Protein AF-A0A6G0UTX0-F1 (afdb_monomer_lite)

Structure (mmCIF, N/CA/C/O backbone):
data_AF-A0A6G0UTX0-F1
#
_entry.id   AF-A0A6G0UTX0-F1
#
loop_
_atom_site.group_PDB
_atom_site.id
_atom_site.type_symbol
_atom_site.label_atom_id
_atom_site.label_alt_id
_atom_site.label_comp_id
_atom_site.label_asym_id
_atom_site.label_entity_id
_atom_site.label_seq_id
_atom_site.pdbx_PDB_ins_code
_atom_site.Cartn_x
_atom_site.Cartn_y
_atom_site.Cartn_z
_atom_site.occupancy
_atom_site.B_iso_or_equiv
_atom_site.auth_seq_id
_atom_site.auth_comp_id
_atom_site.auth_asym_id
_atom_site.auth_atom_id
_atom_site.pdbx_PDB_model_num
ATOM 1 N N . MET A 1 1 ? -0.231 -16.426 20.651 1.00 59.44 1 MET A N 1
ATOM 2 C CA . MET A 1 1 ? -0.777 -17.344 19.628 1.00 59.44 1 MET A CA 1
ATOM 3 C C . MET A 1 1 ? -1.502 -16.471 18.614 1.00 59.44 1 MET A C 1
ATOM 5 O O . MET A 1 1 ? -2.335 -15.693 19.051 1.00 59.44 1 MET A O 1
ATOM 9 N N . MET A 1 2 ? -1.099 -16.472 17.336 1.00 67.44 2 MET A N 1
ATOM 10 C CA . MET A 1 2 ? -1.733 -15.629 16.304 1.00 67.44 2 MET A CA 1
ATOM 11 C C . MET A 1 2 ? -3.121 -16.176 15.959 1.00 67.44 2 MET A C 1
ATOM 13 O O . MET A 1 2 ? -3.244 -17.365 15.663 1.00 67.44 2 MET A O 1
ATOM 17 N N . ASP A 1 3 ? -4.141 -15.319 15.994 1.00 71.00 3 ASP A N 1
ATOM 18 C CA . ASP A 1 3 ? -5.516 -15.682 15.640 1.00 71.00 3 ASP A CA 1
ATOM 19 C C . ASP A 1 3 ? -5.790 -15.383 14.159 1.00 71.00 3 ASP A C 1
ATOM 21 O O . ASP A 1 3 ? -6.100 -14.260 13.759 1.00 71.00 3 ASP A O 1
ATOM 25 N N . TRP A 1 4 ? -5.639 -16.411 13.325 1.00 69.44 4 TRP A N 1
ATOM 26 C CA . TRP A 1 4 ? -5.780 -16.309 11.872 1.00 69.44 4 TRP A CA 1
ATOM 27 C C . TRP A 1 4 ? -7.230 -16.140 11.395 1.00 69.44 4 TRP A C 1
ATOM 29 O O . TRP A 1 4 ? -7.448 -15.769 10.242 1.00 69.44 4 TRP A O 1
ATOM 39 N N . SER A 1 5 ? -8.224 -16.369 12.260 1.00 74.00 5 SER A N 1
ATOM 40 C CA . SER A 1 5 ? -9.649 -16.266 11.906 1.00 74.00 5 SER A CA 1
ATOM 41 C C . SER A 1 5 ? -10.083 -14.834 11.543 1.00 74.00 5 SER A C 1
ATOM 43 O O . SER A 1 5 ? -11.038 -14.629 1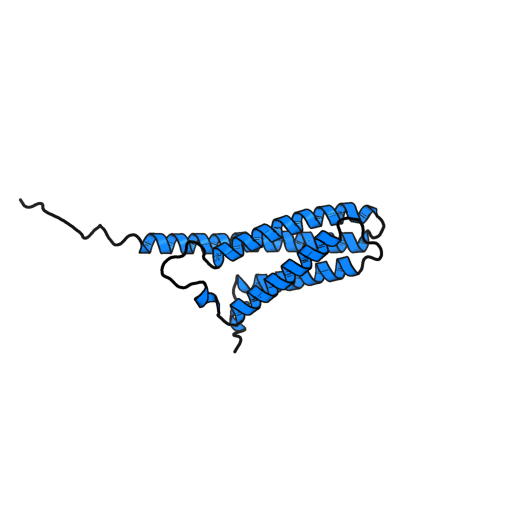0.786 1.00 74.00 5 SER A O 1
ATOM 45 N N . ARG A 1 6 ? -9.334 -13.831 12.017 1.00 63.97 6 ARG A N 1
ATOM 46 C CA . ARG A 1 6 ? -9.600 -12.402 11.799 1.00 63.97 6 ARG A CA 1
ATOM 47 C C . ARG A 1 6 ? -9.369 -11.945 10.359 1.00 63.97 6 ARG A C 1
ATOM 49 O O . ARG A 1 6 ? -10.144 -11.145 9.845 1.00 63.97 6 ARG A O 1
ATOM 56 N N . PHE A 1 7 ? -8.413 -12.544 9.648 1.00 63.88 7 PHE A N 1
ATOM 57 C CA . PHE A 1 7 ? -8.109 -12.187 8.254 1.00 63.88 7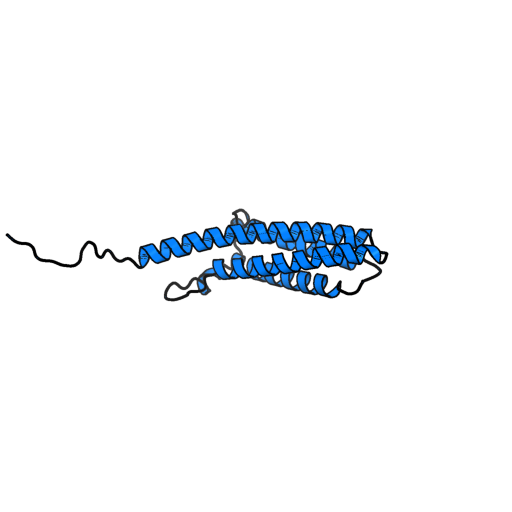 PHE A CA 1
ATOM 58 C C . PHE A 1 7 ? -9.198 -12.588 7.244 1.00 63.88 7 PHE A C 1
ATOM 60 O O . PHE A 1 7 ? -9.132 -12.185 6.083 1.00 63.88 7 PHE A O 1
ATOM 67 N N . GLY A 1 8 ? -10.211 -13.351 7.669 1.00 60.84 8 GLY A N 1
ATOM 68 C CA . GLY A 1 8 ? -11.413 -13.616 6.873 1.00 60.84 8 GLY A CA 1
ATOM 69 C C . GLY A 1 8 ? -12.410 -12.451 6.848 1.00 60.84 8 GLY A C 1
ATOM 70 O O . GLY A 1 8 ? -13.296 -12.426 5.995 1.00 60.84 8 GLY A O 1
ATOM 71 N N . HIS A 1 9 ? -12.269 -11.475 7.750 1.00 70.38 9 HIS A N 1
ATOM 72 C CA . HIS A 1 9 ? -13.164 -10.328 7.855 1.00 70.38 9 HIS A CA 1
ATOM 73 C C . HIS A 1 9 ? -12.527 -9.083 7.227 1.00 70.38 9 HIS A C 1
ATOM 75 O O . HIS A 1 9 ? -11.329 -8.827 7.347 1.00 70.38 9 HIS A O 1
ATOM 81 N N . ARG A 1 10 ? -13.342 -8.274 6.541 1.00 65.25 10 ARG A N 1
ATOM 82 C CA . ARG A 1 10 ? -12.923 -6.927 6.128 1.00 65.25 10 ARG A CA 1
ATOM 83 C C . ARG A 1 10 ? -12.831 -6.060 7.389 1.00 65.25 10 ARG A C 1
ATOM 85 O O . ARG A 1 10 ? -13.773 -6.113 8.181 1.00 65.25 10 ARG A O 1
ATOM 92 N N . PRO A 1 11 ? -11.771 -5.254 7.579 1.00 72.31 11 PRO A N 1
ATOM 93 C CA . PRO A 1 11 ? -10.797 -4.775 6.583 1.00 72.31 11 PRO A CA 1
ATOM 94 C C . PRO A 1 11 ? -9.490 -5.588 6.447 1.00 72.31 11 PRO A C 1
ATOM 96 O O . PRO A 1 11 ? -8.721 -5.339 5.520 1.00 72.31 11 PRO A O 1
ATOM 99 N N . ASP A 1 12 ? -9.236 -6.576 7.303 1.00 79.00 12 ASP A N 1
ATOM 100 C CA . ASP A 1 12 ? -7.913 -7.208 7.444 1.00 79.00 12 ASP A CA 1
ATOM 101 C C . ASP A 1 12 ? -7.469 -8.004 6.209 1.00 79.00 12 ASP A C 1
ATOM 103 O O . ASP A 1 12 ? -6.285 -8.023 5.860 1.00 79.00 12 ASP A O 1
ATOM 107 N N . SER A 1 13 ? -8.420 -8.583 5.472 1.00 82.62 13 SER A N 1
ATOM 108 C CA . SER A 1 13 ? -8.147 -9.273 4.206 1.00 82.62 13 SER A CA 1
ATOM 109 C C . SER A 1 13 ? -7.499 -8.359 3.150 1.00 82.62 13 SER A C 1
ATOM 111 O O . SER A 1 13 ? -6.740 -8.824 2.301 1.00 82.62 13 SER A O 1
ATOM 113 N N . VAL A 1 14 ? -7.776 -7.047 3.189 1.00 86.06 14 VAL A N 1
ATOM 114 C CA . VAL A 1 14 ? -7.238 -6.063 2.230 1.00 86.06 14 VAL A CA 1
ATOM 115 C C . VAL A 1 14 ? -5.732 -5.878 2.421 1.00 86.06 14 VAL A C 1
ATOM 117 O O . VAL A 1 14 ? -5.010 -5.698 1.442 1.00 86.06 14 VAL A O 1
ATOM 120 N N . LYS A 1 15 ? -5.227 -6.006 3.654 1.00 85.81 15 LYS A N 1
ATOM 121 C CA . LYS A 1 15 ? -3.792 -5.881 3.960 1.00 85.81 15 LYS A CA 1
ATOM 122 C C . LYS A 1 15 ? -2.964 -7.011 3.352 1.00 85.81 15 LYS A C 1
ATOM 124 O O . LYS A 1 15 ? -1.845 -6.774 2.907 1.00 85.81 15 LYS A O 1
ATOM 129 N N . ILE A 1 16 ? -3.529 -8.216 3.267 1.00 86.62 16 ILE A N 1
ATOM 130 C CA . ILE A 1 16 ? -2.882 -9.354 2.596 1.00 86.62 16 ILE A CA 1
ATOM 131 C C . ILE A 1 16 ? -2.768 -9.085 1.091 1.00 86.62 16 ILE A C 1
ATOM 133 O O . ILE A 1 16 ? -1.711 -9.303 0.500 1.00 86.62 16 ILE A O 1
ATOM 137 N N . ILE A 1 17 ? -3.834 -8.556 0.480 1.00 89.31 17 ILE A N 1
ATOM 138 C CA . ILE A 1 17 ? -3.841 -8.183 -0.942 1.00 89.31 17 ILE A CA 1
ATOM 139 C C . ILE A 1 17 ? -2.806 -7.084 -1.208 1.00 89.31 17 ILE A C 1
ATOM 141 O O . ILE A 1 17 ? -2.034 -7.202 -2.157 1.00 89.31 17 ILE A O 1
ATOM 145 N N . LEU A 1 18 ? -2.746 -6.057 -0.352 1.00 89.12 18 LEU A N 1
ATOM 146 C CA . LEU A 1 18 ? -1.744 -4.987 -0.429 1.00 89.12 18 LEU A CA 1
ATOM 147 C C . LEU A 1 18 ? -0.318 -5.528 -0.340 1.00 89.12 18 LEU A C 1
ATOM 149 O O . LEU A 1 18 ? 0.536 -5.152 -1.141 1.00 89.12 18 LEU A O 1
ATOM 153 N N . LEU A 1 19 ? -0.054 -6.441 0.595 1.00 91.38 19 LEU A N 1
ATOM 154 C CA . LEU A 1 19 ? 1.260 -7.055 0.751 1.00 91.38 19 LEU A CA 1
ATOM 155 C C . LEU A 1 19 ? 1.667 -7.816 -0.517 1.00 91.38 19 LEU A C 1
ATOM 157 O O . LEU A 1 19 ? 2.765 -7.607 -1.034 1.00 91.38 19 LEU A O 1
ATOM 161 N N . PHE A 1 20 ? 0.771 -8.641 -1.061 1.00 91.75 20 PHE A N 1
ATOM 162 C CA . PHE A 1 20 ? 1.040 -9.393 -2.285 1.00 91.75 20 PHE A CA 1
ATOM 163 C C . PHE A 1 20 ? 1.260 -8.469 -3.491 1.00 91.75 20 PHE A C 1
ATOM 165 O O . PHE A 1 20 ? 2.243 -8.613 -4.218 1.00 91.75 20 PHE A O 1
ATOM 172 N N . ALA A 1 21 ? 0.399 -7.466 -3.669 1.00 90.06 21 ALA A N 1
ATOM 173 C CA . ALA A 1 21 ? 0.528 -6.482 -4.738 1.00 90.06 21 ALA A CA 1
ATOM 174 C C . ALA A 1 21 ? 1.825 -5.660 -4.618 1.00 90.06 21 ALA A C 1
ATOM 176 O O . ALA A 1 21 ? 2.439 -5.335 -5.634 1.00 90.06 21 ALA A O 1
ATOM 177 N N . THR A 1 22 ? 2.282 -5.355 -3.401 1.00 9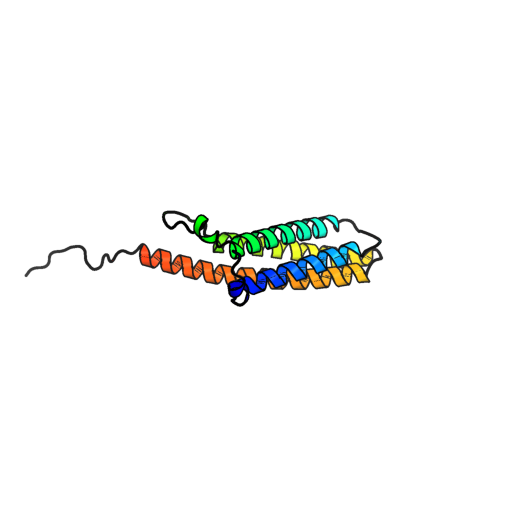1.38 22 THR A N 1
ATOM 178 C CA . THR A 1 22 ? 3.553 -4.650 -3.163 1.00 91.38 22 THR A CA 1
ATOM 179 C C . THR A 1 22 ? 4.756 -5.508 -3.562 1.00 91.38 22 THR A C 1
ATOM 181 O O . THR A 1 22 ? 5.684 -5.012 -4.202 1.00 91.38 22 THR A O 1
ATOM 184 N N . ILE A 1 23 ? 4.733 -6.808 -3.248 1.00 93.50 23 ILE A N 1
ATOM 185 C CA . ILE A 1 23 ? 5.785 -7.748 -3.666 1.00 93.50 23 ILE A CA 1
ATOM 186 C C . ILE A 1 23 ? 5.870 -7.817 -5.194 1.00 93.50 23 ILE A C 1
ATOM 188 O O . ILE A 1 23 ? 6.967 -7.778 -5.747 1.00 93.50 23 ILE A O 1
ATOM 192 N N . LEU A 1 24 ? 4.730 -7.860 -5.890 1.00 92.62 24 LEU A N 1
ATOM 193 C CA . LEU A 1 24 ? 4.704 -7.878 -7.355 1.00 92.62 24 LEU A CA 1
ATOM 194 C C . LEU A 1 24 ? 5.291 -6.601 -7.973 1.00 92.62 24 LEU A C 1
ATOM 196 O O . LEU A 1 24 ? 5.993 -6.687 -8.983 1.00 92.62 24 LEU A O 1
ATOM 200 N N . VAL A 1 25 ? 5.083 -5.431 -7.356 1.00 90.19 25 VAL A N 1
ATOM 201 C CA . VAL A 1 25 ? 5.758 -4.189 -7.775 1.00 90.19 25 VAL A CA 1
ATOM 202 C C . VAL A 1 25 ? 7.273 -4.333 -7.646 1.00 90.19 25 VAL A C 1
ATOM 204 O O . VAL A 1 25 ? 7.984 -4.069 -8.609 1.00 90.19 25 VAL A O 1
ATOM 207 N N . LEU A 1 26 ? 7.777 -4.797 -6.500 1.00 92.44 26 LEU A N 1
ATOM 208 C CA . LEU A 1 26 ? 9.221 -4.940 -6.281 1.00 92.44 26 LEU A CA 1
ATOM 209 C C . LEU A 1 26 ? 9.858 -5.976 -7.217 1.00 92.44 26 LEU A C 1
ATOM 211 O O . LEU A 1 26 ? 10.943 -5.745 -7.748 1.00 92.44 26 LEU A O 1
ATOM 215 N N . LEU A 1 27 ? 9.187 -7.103 -7.465 1.00 90.94 27 LEU A N 1
ATOM 216 C CA . LEU A 1 27 ? 9.675 -8.121 -8.398 1.00 90.94 27 LEU A CA 1
ATOM 217 C C . LEU A 1 27 ? 9.706 -7.602 -9.840 1.00 90.94 27 LEU A C 1
ATOM 219 O O . LEU A 1 27 ? 10.689 -7.813 -10.549 1.00 90.94 27 LEU A O 1
ATOM 223 N N . SER A 1 28 ? 8.658 -6.896 -10.270 1.00 90.00 28 SER A N 1
ATOM 224 C CA . SER A 1 28 ? 8.581 -6.357 -11.634 1.00 90.00 28 SER A CA 1
ATOM 225 C C . SER A 1 28 ? 9.593 -5.238 -11.888 1.00 90.00 28 SER A C 1
ATOM 227 O O . SER A 1 28 ? 10.207 -5.220 -12.954 1.00 90.00 28 SER A O 1
ATOM 229 N N . THR A 1 29 ? 9.850 -4.356 -10.917 1.00 86.88 29 THR A N 1
ATOM 230 C CA . THR A 1 29 ? 10.906 -3.336 -11.043 1.00 86.88 29 THR A CA 1
ATOM 231 C C . THR A 1 29 ? 12.313 -3.923 -10.960 1.00 86.88 29 THR A C 1
ATOM 233 O O . THR A 1 29 ? 13.217 -3.410 -11.617 1.00 86.88 29 THR A O 1
ATOM 236 N N . SER A 1 30 ? 12.513 -5.009 -10.206 1.00 87.25 30 SER A N 1
ATOM 237 C CA . SER A 1 30 ? 13.798 -5.727 -10.139 1.00 87.25 30 SER A CA 1
ATOM 238 C C . SER A 1 30 ? 14.160 -6.428 -11.447 1.00 87.25 30 SER A C 1
ATOM 240 O O . SER A 1 30 ? 15.337 -6.620 -11.735 1.00 87.25 30 SER A O 1
ATOM 242 N N . ALA A 1 31 ? 13.161 -6.816 -12.242 1.00 85.88 31 ALA A N 1
ATOM 243 C CA . ALA A 1 31 ? 13.369 -7.502 -13.514 1.00 85.88 31 ALA A CA 1
ATOM 244 C C . ALA A 1 31 ? 13.871 -6.576 -14.642 1.00 85.88 31 ALA A C 1
ATOM 246 O O . ALA A 1 31 ? 14.262 -7.062 -15.703 1.00 85.88 31 ALA A O 1
ATOM 247 N N . ALA A 1 32 ? 13.856 -5.252 -14.445 1.00 82.69 32 ALA A N 1
ATOM 248 C CA . ALA A 1 32 ? 14.325 -4.292 -15.438 1.00 82.69 32 ALA A CA 1
ATOM 249 C C . ALA A 1 32 ? 15.863 -4.245 -15.489 1.00 82.69 32 ALA A C 1
ATOM 251 O O . ALA A 1 32 ? 16.520 -3.928 -14.499 1.00 82.69 32 ALA A O 1
ATOM 252 N N . ILE A 1 33 ? 16.435 -4.501 -16.671 1.00 78.62 33 ILE A N 1
ATOM 253 C CA . ILE A 1 33 ? 17.892 -4.475 -16.904 1.00 78.62 33 ILE A CA 1
ATOM 254 C C . ILE A 1 33 ? 18.441 -3.041 -16.825 1.00 78.62 33 ILE A C 1
ATOM 256 O O . ILE A 1 33 ? 19.556 -2.820 -16.358 1.00 78.62 33 ILE A O 1
ATOM 260 N N . TYR A 1 34 ? 17.651 -2.061 -17.270 1.00 80.12 34 TYR A N 1
ATOM 261 C CA . TYR A 1 34 ? 17.995 -0.643 -17.218 1.00 80.12 34 TYR A CA 1
ATOM 262 C C . TYR A 1 34 ? 17.054 0.086 -16.263 1.00 80.12 34 TYR A C 1
ATOM 264 O O . TYR A 1 34 ? 15.836 -0.025 -16.391 1.00 80.12 34 TYR A O 1
ATOM 272 N N . GLN A 1 35 ? 17.615 0.846 -15.324 1.00 82.12 35 GLN A N 1
ATOM 273 C CA . GLN A 1 35 ? 16.854 1.595 -14.329 1.00 82.12 35 GLN A CA 1
ATOM 274 C C . GLN A 1 35 ? 16.947 3.100 -14.634 1.00 82.12 35 GLN A C 1
ATOM 276 O O . GLN A 1 35 ? 17.974 3.714 -14.346 1.00 82.12 35 GLN A O 1
ATOM 281 N N . PRO A 1 36 ? 15.905 3.719 -15.221 1.00 82.50 36 PRO A N 1
ATOM 282 C CA . PRO A 1 36 ? 15.866 5.154 -15.446 1.00 82.50 36 PRO A CA 1
ATOM 283 C C . PRO A 1 36 ? 15.829 5.919 -14.119 1.00 82.50 36 PRO A C 1
ATOM 285 O O . PRO A 1 36 ? 15.456 5.395 -13.059 1.00 82.50 36 PRO A O 1
ATOM 288 N N . VAL A 1 37 ? 16.191 7.198 -14.193 1.00 82.69 37 VAL A N 1
ATOM 289 C CA . VAL A 1 37 ? 16.158 8.118 -13.053 1.00 82.69 37 VAL A CA 1
ATOM 290 C C . VAL A 1 37 ? 14.740 8.164 -12.473 1.00 82.69 37 VAL A C 1
ATOM 292 O O . VAL A 1 37 ? 13.765 8.303 -13.203 1.00 82.69 37 VAL A O 1
ATOM 295 N N . GLY A 1 38 ? 14.623 8.010 -11.152 1.00 83.06 38 GLY A N 1
ATOM 296 C CA . GLY A 1 38 ? 13.335 7.938 -10.448 1.00 83.06 38 GLY A CA 1
ATOM 297 C C . GLY A 1 38 ? 12.911 6.524 -10.039 1.00 83.06 38 GLY A C 1
ATOM 298 O O . GLY A 1 38 ? 12.109 6.391 -9.118 1.00 83.06 38 GLY A O 1
ATOM 299 N N . THR A 1 39 ? 13.512 5.467 -10.600 1.00 86.81 39 THR A N 1
ATOM 300 C CA . THR A 1 39 ? 13.247 4.069 -10.182 1.00 86.81 39 THR A CA 1
ATOM 301 C C . THR A 1 39 ? 13.494 3.851 -8.683 1.00 86.81 39 THR A C 1
ATOM 303 O O . THR A 1 39 ? 12.786 3.078 -8.037 1.00 86.81 39 THR A O 1
ATOM 306 N N . GLY A 1 40 ? 14.435 4.602 -8.098 1.00 88.75 40 GLY A N 1
ATOM 307 C CA . GLY A 1 40 ? 14.689 4.604 -6.657 1.00 88.75 40 GLY A CA 1
ATOM 308 C C . GLY A 1 40 ? 13.466 4.980 -5.812 1.00 88.75 40 GLY A C 1
ATOM 309 O O . GLY A 1 40 ? 13.273 4.391 -4.756 1.00 88.75 40 GLY A O 1
ATOM 310 N N . ILE A 1 41 ? 12.599 5.882 -6.287 1.00 91.31 41 ILE A N 1
ATOM 311 C CA . ILE A 1 41 ? 11.367 6.281 -5.580 1.00 91.31 41 ILE A CA 1
ATOM 312 C C . ILE A 1 41 ? 10.369 5.120 -5.534 1.00 91.31 41 ILE A C 1
ATOM 314 O O . ILE A 1 41 ? 9.710 4.906 -4.517 1.00 91.31 41 ILE A O 1
ATOM 318 N N . ILE A 1 42 ? 10.277 4.339 -6.613 1.00 92.06 42 ILE A N 1
ATOM 319 C CA . ILE A 1 42 ? 9.392 3.169 -6.672 1.00 92.06 42 ILE A CA 1
ATOM 320 C C . ILE A 1 42 ? 9.879 2.108 -5.677 1.00 92.06 42 ILE A C 1
ATOM 322 O O . ILE A 1 42 ? 9.085 1.531 -4.937 1.00 92.06 42 ILE A O 1
ATOM 326 N N . TRP A 1 43 ? 11.195 1.896 -5.611 1.00 92.38 43 TRP A N 1
ATOM 327 C CA . TRP A 1 43 ? 11.818 0.973 -4.664 1.00 92.38 43 TRP A CA 1
ATOM 328 C C . TRP A 1 43 ? 11.629 1.390 -3.210 1.00 92.38 43 TRP A C 1
ATOM 330 O O . TRP A 1 43 ? 11.199 0.574 -2.396 1.00 92.38 43 TRP A O 1
ATOM 340 N N . THR A 1 44 ? 11.914 2.649 -2.869 1.00 93.19 44 THR A N 1
ATOM 341 C CA . THR A 1 44 ? 11.736 3.135 -1.496 1.00 93.19 44 THR A CA 1
ATOM 342 C C . THR A 1 44 ? 10.272 3.081 -1.083 1.00 93.19 44 THR A C 1
ATOM 344 O O . THR A 1 44 ? 9.973 2.604 0.009 1.00 93.19 44 THR A O 1
ATOM 347 N N . THR A 1 45 ? 9.354 3.470 -1.972 1.00 94.75 45 THR A N 1
ATOM 348 C CA . THR A 1 45 ? 7.909 3.353 -1.738 1.00 94.75 45 THR A CA 1
ATOM 349 C C . THR A 1 45 ? 7.506 1.900 -1.512 1.00 94.75 45 THR A C 1
ATOM 351 O O . THR A 1 45 ? 6.818 1.615 -0.538 1.00 94.75 45 THR A O 1
ATOM 354 N N . GLY A 1 46 ? 7.969 0.970 -2.353 1.00 92.88 46 GLY A N 1
ATOM 355 C CA . GLY A 1 46 ? 7.660 -0.453 -2.218 1.00 92.88 46 GLY A CA 1
ATOM 356 C C . GLY A 1 46 ? 8.208 -1.072 -0.928 1.00 92.88 46 GLY A C 1
ATOM 357 O O . GLY A 1 46 ? 7.496 -1.820 -0.266 1.00 92.88 46 GLY A O 1
ATOM 358 N N . ILE A 1 47 ? 9.434 -0.732 -0.518 1.00 94.44 47 ILE A N 1
ATOM 359 C CA . ILE A 1 47 ? 10.023 -1.215 0.743 1.00 94.44 47 ILE A CA 1
ATOM 360 C C . ILE A 1 47 ? 9.275 -0.643 1.954 1.00 94.44 47 ILE A C 1
ATOM 362 O O . ILE A 1 47 ? 8.958 -1.382 2.890 1.00 94.44 47 ILE A O 1
ATOM 366 N N . LEU A 1 48 ? 8.965 0.656 1.952 1.00 94.19 48 LEU A N 1
ATOM 367 C CA . LEU A 1 48 ? 8.188 1.289 3.022 1.00 94.19 48 LEU A CA 1
ATOM 368 C C . LEU A 1 48 ? 6.769 0.699 3.102 1.00 94.19 48 LEU A C 1
ATOM 370 O O . LEU A 1 48 ? 6.310 0.318 4.180 1.00 94.19 48 LEU A O 1
ATOM 374 N N . ALA A 1 49 ? 6.100 0.521 1.963 1.00 93.56 49 ALA A N 1
ATOM 375 C CA . ALA A 1 49 ? 4.790 -0.120 1.888 1.00 93.56 49 ALA A CA 1
ATOM 376 C C . ALA A 1 49 ? 4.842 -1.557 2.429 1.00 93.56 49 ALA A C 1
ATOM 378 O O . ALA A 1 49 ? 4.028 -1.932 3.269 1.00 93.56 49 ALA A O 1
ATOM 379 N N . LEU A 1 50 ? 5.845 -2.346 2.034 1.00 93.62 50 LEU A N 1
ATOM 380 C CA . LEU A 1 50 ? 6.014 -3.724 2.494 1.00 93.62 50 LEU A CA 1
ATOM 381 C C . LEU A 1 50 ? 6.256 -3.799 4.006 1.00 93.62 50 LEU A C 1
ATOM 383 O O . LEU A 1 50 ? 5.589 -4.564 4.701 1.00 93.62 50 LEU A O 1
ATOM 387 N N . THR A 1 51 ? 7.172 -2.981 4.526 1.00 93.12 51 THR A N 1
ATOM 388 C CA . THR A 1 51 ? 7.480 -2.937 5.964 1.00 93.12 51 THR A CA 1
ATOM 389 C C . THR A 1 51 ? 6.285 -2.474 6.791 1.00 93.12 51 THR A C 1
ATOM 391 O O . THR A 1 51 ? 5.967 -3.101 7.800 1.00 93.12 51 THR A O 1
ATOM 394 N N . SER A 1 52 ? 5.570 -1.437 6.349 1.00 91.38 52 SER A N 1
ATOM 395 C CA . SER A 1 52 ? 4.370 -0.956 7.041 1.00 91.38 52 SER A CA 1
ATOM 396 C C . SER A 1 52 ? 3.224 -1.973 7.015 1.00 91.38 52 SER A C 1
ATOM 398 O O . SER A 1 52 ? 2.612 -2.209 8.053 1.00 91.38 52 SER A O 1
ATOM 400 N N . ASN A 1 53 ? 2.984 -2.657 5.889 1.00 90.75 53 ASN A N 1
ATOM 401 C CA . ASN A 1 53 ? 1.972 -3.714 5.792 1.00 90.75 53 ASN A CA 1
ATOM 402 C C . ASN A 1 53 ? 2.307 -4.906 6.702 1.00 90.75 53 ASN A C 1
ATOM 404 O O . ASN A 1 53 ? 1.423 -5.406 7.397 1.00 90.75 53 ASN A O 1
ATOM 408 N N . LEU A 1 54 ? 3.575 -5.338 6.747 1.00 91.12 54 LEU A N 1
ATOM 409 C CA . LEU A 1 54 ? 4.029 -6.384 7.672 1.00 91.12 54 LEU A CA 1
ATOM 410 C C . LEU A 1 54 ? 3.824 -5.973 9.130 1.00 91.12 54 LEU A C 1
ATOM 412 O O . LEU A 1 54 ? 3.339 -6.775 9.927 1.00 91.12 54 LEU A O 1
ATOM 416 N N . LEU A 1 55 ? 4.149 -4.724 9.470 1.00 90.31 55 LEU A N 1
ATOM 417 C CA . LEU A 1 55 ? 3.956 -4.202 10.817 1.00 90.31 55 LEU A CA 1
ATOM 418 C C . LEU A 1 55 ? 2.468 -4.169 11.194 1.00 90.31 55 LEU A C 1
ATOM 420 O O . LEU A 1 55 ? 2.112 -4.655 12.265 1.00 90.31 55 LEU A O 1
ATOM 424 N N . SER A 1 56 ? 1.588 -3.676 10.315 1.00 87.12 56 SER A N 1
ATOM 425 C CA . SER A 1 56 ? 0.140 -3.673 10.561 1.00 87.12 56 SER A CA 1
ATOM 426 C C . SER A 1 56 ? -0.415 -5.092 10.723 1.00 87.12 56 SER A C 1
ATOM 428 O O . SER A 1 56 ? -1.206 -5.329 11.631 1.00 87.12 56 SER A O 1
ATOM 430 N N . ILE A 1 57 ? 0.013 -6.055 9.896 1.00 87.50 57 ILE A N 1
ATOM 431 C CA . ILE A 1 57 ? -0.396 -7.466 10.022 1.00 87.50 57 ILE A CA 1
ATOM 432 C C . ILE A 1 57 ? 0.090 -8.061 11.347 1.00 87.50 57 ILE A C 1
ATOM 434 O O . ILE A 1 57 ? -0.656 -8.787 11.998 1.00 87.50 57 ILE A O 1
ATOM 438 N N . LEU A 1 58 ? 1.312 -7.739 11.777 1.00 86.81 58 LEU A N 1
ATOM 439 C CA . LEU A 1 58 ? 1.858 -8.216 13.045 1.00 86.81 58 LEU A CA 1
ATOM 440 C C . LEU A 1 58 ? 1.095 -7.632 14.239 1.00 86.81 58 LEU A C 1
ATOM 442 O O . LEU A 1 58 ? 0.750 -8.374 15.159 1.00 86.81 58 LEU A O 1
ATOM 446 N N . ILE A 1 59 ? 0.782 -6.333 14.215 1.00 84.75 59 ILE A N 1
ATOM 447 C CA . ILE A 1 59 ? -0.015 -5.666 15.256 1.00 84.75 59 ILE A CA 1
ATOM 448 C C . ILE A 1 59 ? -1.420 -6.280 15.336 1.00 84.75 59 ILE A C 1
ATOM 450 O O . ILE A 1 59 ? -1.881 -6.609 16.430 1.00 84.75 59 ILE A O 1
ATOM 454 N N . LEU A 1 60 ? -2.073 -6.503 14.191 1.00 82.44 60 LEU A N 1
ATOM 455 C CA . LEU A 1 60 ? -3.397 -7.130 14.128 1.00 82.44 60 LEU A CA 1
ATOM 456 C C . LEU A 1 60 ? -3.366 -8.592 14.597 1.00 82.44 60 LEU A C 1
ATOM 458 O O . LEU A 1 60 ? -4.190 -8.999 15.415 1.00 82.44 60 LEU A O 1
ATOM 462 N N . GLY A 1 61 ? -2.383 -9.373 14.141 1.00 81.00 61 GLY A N 1
ATOM 463 C CA . GLY A 1 61 ? -2.251 -10.796 14.469 1.00 81.00 61 GLY A CA 1
ATOM 464 C C . GLY A 1 61 ? -1.870 -11.070 15.926 1.00 81.00 61 GLY A C 1
ATOM 465 O O . GLY A 1 61 ? -2.168 -12.141 16.452 1.00 81.00 61 GLY A O 1
ATOM 466 N N . THR A 1 62 ? -1.229 -10.111 16.596 1.00 82.06 62 THR A N 1
ATOM 467 C CA . THR A 1 62 ? -0.909 -10.178 18.034 1.00 82.06 62 THR A CA 1
ATOM 468 C C . THR A 1 62 ? -2.009 -9.592 18.918 1.00 82.06 62 THR A C 1
ATOM 470 O O . THR A 1 62 ? -1.923 -9.703 20.140 1.00 82.06 62 THR A O 1
ATOM 473 N N . GLY A 1 63 ? -3.038 -8.972 18.328 1.00 72.94 63 GLY A N 1
ATOM 474 C CA . GLY A 1 63 ? -4.101 -8.299 19.069 1.00 72.94 63 GLY A CA 1
ATOM 475 C C . GLY A 1 63 ? -3.614 -7.082 19.858 1.00 72.94 63 GLY A C 1
ATOM 476 O O . GLY A 1 63 ? -4.303 -6.650 20.776 1.00 72.94 63 GLY A O 1
ATOM 477 N N . LEU A 1 64 ? -2.446 -6.513 19.525 1.00 75.06 64 LEU A N 1
ATOM 478 C CA . LEU A 1 64 ? -1.830 -5.360 20.208 1.00 75.06 64 LEU A CA 1
ATOM 479 C C . LEU A 1 64 ? -2.577 -4.031 19.980 1.00 75.06 64 LEU A C 1
ATOM 481 O O . LEU A 1 64 ? -2.205 -3.000 20.540 1.00 75.06 64 LEU A O 1
ATOM 485 N N . GLU A 1 65 ? -3.660 -4.054 19.203 1.00 68.44 65 GLU A N 1
ATOM 486 C CA . GLU A 1 65 ? -4.554 -2.919 18.944 1.00 68.44 65 GLU A CA 1
ATOM 487 C C . GLU A 1 65 ? -5.041 -2.221 20.228 1.00 68.44 65 GLU A C 1
ATOM 489 O O . GLU A 1 65 ? -5.150 -0.994 20.269 1.00 68.44 65 GLU A O 1
ATOM 494 N N . HIS A 1 66 ? -5.232 -2.976 21.316 1.00 65.19 66 HIS A N 1
ATOM 495 C CA . HIS A 1 66 ? -5.692 -2.452 22.605 1.00 65.19 66 HIS A CA 1
ATOM 496 C C . HIS A 1 66 ? -4.713 -1.462 23.262 1.00 65.19 66 HIS A C 1
ATOM 498 O O . HIS A 1 66 ? -5.149 -0.585 24.007 1.00 65.19 66 HIS A O 1
ATOM 504 N N . ILE A 1 67 ? -3.408 -1.540 22.964 1.00 65.94 67 ILE A N 1
ATOM 505 C CA . ILE A 1 67 ? -2.416 -0.571 23.468 1.00 65.94 67 ILE A CA 1
ATOM 506 C C . ILE A 1 67 ? -2.641 0.809 22.840 1.00 65.94 67 ILE A C 1
ATOM 508 O O . ILE A 1 67 ? -2.485 1.837 23.502 1.00 65.94 67 ILE A O 1
ATOM 512 N N . PHE A 1 68 ? -3.057 0.849 21.574 1.00 60.75 68 PHE A N 1
ATOM 513 C CA . PHE A 1 68 ? -3.384 2.094 20.881 1.00 60.75 68 PHE A CA 1
ATOM 514 C C . PHE A 1 68 ? -4.806 2.587 21.186 1.00 60.75 68 PHE A C 1
ATOM 516 O O . PHE A 1 68 ? -5.049 3.789 21.100 1.00 60.75 68 PHE A O 1
ATOM 523 N N . ALA A 1 69 ? -5.711 1.693 21.600 1.00 55.41 69 ALA A N 1
ATOM 524 C CA . ALA A 1 69 ? -7.117 1.980 21.897 1.00 55.41 69 ALA A CA 1
ATOM 525 C C . ALA A 1 69 ? -7.419 2.360 23.367 1.00 55.41 69 ALA A C 1
ATOM 527 O O . ALA A 1 69 ? -8.585 2.413 23.754 1.00 55.41 69 ALA A O 1
ATOM 528 N N . SER A 1 70 ? -6.410 2.622 24.212 1.00 52.50 70 SER A N 1
ATOM 529 C CA . SER A 1 70 ? -6.655 2.950 25.626 1.00 52.50 70 SER A CA 1
ATOM 530 C C . SER A 1 70 ? -7.487 4.234 25.788 1.00 52.50 70 SER A C 1
ATOM 532 O O . SER A 1 70 ? -7.126 5.327 25.349 1.00 52.50 70 SER A O 1
ATOM 534 N N . HIS A 1 71 ? -8.630 4.059 26.446 1.00 51.09 71 HIS A N 1
ATOM 535 C CA . HIS A 1 71 ? -9.914 4.706 26.165 1.00 51.09 71 HIS A CA 1
ATOM 536 C C . HIS A 1 71 ? -10.092 6.136 26.701 1.00 51.09 71 HIS A C 1
ATOM 538 O O . HIS A 1 71 ? -11.203 6.663 26.668 1.00 51.09 71 HIS A O 1
ATOM 544 N N . LYS A 1 72 ? -9.053 6.754 27.278 1.00 50.03 72 LYS A N 1
ATOM 545 C CA . LYS A 1 72 ? -9.286 7.889 28.184 1.00 50.03 72 LYS A CA 1
ATOM 546 C C . LYS A 1 72 ? -9.165 9.271 27.541 1.00 50.03 72 LYS A C 1
ATOM 548 O O . LYS A 1 72 ? -10.006 10.103 27.840 1.00 50.03 72 LYS A O 1
ATOM 553 N N . TYR A 1 73 ? -8.189 9.528 26.662 1.00 51.81 73 TYR A N 1
ATOM 554 C CA . TYR A 1 73 ? -7.958 10.878 26.109 1.00 51.81 73 TYR A CA 1
ATOM 555 C C . TYR A 1 73 ? -7.081 10.867 24.846 1.00 51.81 73 TYR A C 1
ATOM 557 O O . TYR A 1 73 ? -5.921 11.277 24.910 1.00 51.81 73 TYR A O 1
ATOM 565 N N . ARG A 1 74 ? -7.560 10.393 23.686 1.00 56.16 74 ARG A N 1
ATOM 566 C CA . ARG A 1 74 ? -6.699 10.424 22.491 1.00 56.16 74 ARG A CA 1
ATOM 567 C C . ARG A 1 74 ? -7.429 10.783 21.204 1.00 56.16 74 ARG A C 1
ATOM 569 O O . ARG A 1 74 ? -8.216 10.017 20.672 1.00 56.16 74 ARG A O 1
ATOM 576 N N . THR A 1 75 ? -7.058 11.942 20.670 1.00 62.03 75 THR A N 1
ATOM 577 C CA . THR A 1 75 ? -7.385 12.472 19.337 1.00 62.03 75 THR A CA 1
ATOM 578 C C . THR A 1 75 ? -6.876 11.604 18.179 1.00 62.03 75 THR A C 1
ATOM 580 O O . THR A 1 75 ? -7.263 11.826 17.037 1.00 62.03 75 THR A O 1
ATOM 583 N N . ILE A 1 76 ? -6.008 10.621 18.446 1.00 69.50 76 ILE A N 1
ATOM 584 C CA . ILE A 1 76 ? -5.386 9.756 17.436 1.00 69.50 76 ILE A CA 1
ATOM 585 C C . ILE A 1 76 ? -5.797 8.311 17.717 1.00 69.50 76 ILE A C 1
ATOM 587 O O . ILE A 1 76 ? -5.236 7.678 18.615 1.00 69.50 76 ILE A O 1
ATOM 591 N N . THR A 1 77 ? -6.766 7.808 16.950 1.00 82.75 77 THR A N 1
ATOM 592 C CA . THR A 1 77 ? -7.165 6.393 16.957 1.00 82.75 77 THR A CA 1
ATOM 593 C C . THR A 1 77 ? -6.359 5.601 15.924 1.00 82.75 77 THR A C 1
ATOM 595 O O . THR A 1 77 ? -5.775 6.171 14.997 1.00 82.75 77 THR A O 1
ATOM 598 N N . TRP A 1 78 ? -6.319 4.275 16.075 1.00 83.50 78 TRP A N 1
ATOM 599 C CA . TRP A 1 78 ? -5.694 3.375 15.097 1.00 83.50 78 TRP A CA 1
ATOM 600 C C . TRP A 1 78 ? -6.265 3.575 13.685 1.00 83.50 78 TRP A C 1
ATOM 602 O O . TRP A 1 78 ? -5.516 3.654 12.713 1.00 83.50 78 TRP A O 1
ATOM 612 N N . SER A 1 79 ? -7.581 3.768 13.585 1.00 85.75 79 SER A N 1
ATOM 613 C CA . SER A 1 79 ? -8.271 4.048 12.327 1.00 85.75 79 SER A CA 1
ATOM 614 C C . SER A 1 79 ? -7.760 5.329 11.658 1.00 85.75 79 SER A C 1
ATOM 616 O O . SER A 1 79 ? -7.504 5.321 10.458 1.00 85.75 79 SER A O 1
ATOM 618 N N . LEU A 1 80 ? -7.508 6.406 12.417 1.00 87.50 80 LEU A N 1
ATOM 619 C CA . LEU A 1 80 ? -6.910 7.638 11.876 1.00 87.50 80 LEU A CA 1
ATOM 620 C C . LEU A 1 80 ? -5.492 7.396 11.329 1.00 87.50 80 LEU A C 1
ATOM 622 O O . LEU A 1 80 ? -5.138 7.901 10.265 1.00 87.50 80 LEU A O 1
ATOM 626 N N . PHE A 1 81 ? -4.677 6.626 12.051 1.00 88.00 81 PHE A N 1
ATOM 627 C CA . PHE A 1 81 ? -3.320 6.287 11.617 1.00 88.00 81 PHE A CA 1
ATOM 628 C C . PHE A 1 81 ? -3.329 5.516 10.289 1.00 88.00 81 PHE A C 1
ATOM 630 O O . PHE A 1 81 ? -2.603 5.870 9.360 1.00 88.00 81 PHE A O 1
ATOM 637 N N . GLU A 1 82 ? -4.210 4.526 10.161 1.00 89.56 82 GLU A N 1
ATOM 638 C CA . GLU A 1 82 ? -4.389 3.746 8.932 1.00 89.56 82 GLU A CA 1
ATOM 639 C C . GLU A 1 82 ? -4.936 4.589 7.766 1.00 89.56 82 GLU A C 1
ATOM 641 O O . GLU A 1 82 ? -4.513 4.399 6.623 1.00 89.56 82 GLU A O 1
ATOM 646 N N . VAL A 1 83 ? -5.802 5.575 8.032 1.00 92.00 83 VAL A N 1
ATOM 647 C CA . VAL A 1 83 ? -6.244 6.569 7.033 1.00 92.00 83 VAL A CA 1
ATOM 648 C C . VAL A 1 83 ? -5.056 7.366 6.498 1.00 92.00 83 VAL A C 1
ATOM 650 O O . VAL A 1 83 ? -4.864 7.444 5.284 1.00 92.00 83 VAL A O 1
ATOM 653 N N . LEU A 1 84 ? -4.242 7.941 7.388 1.00 92.81 84 LEU A N 1
ATOM 654 C CA . LEU A 1 84 ? -3.095 8.769 7.005 1.00 92.81 84 LEU A CA 1
ATOM 655 C C . LEU A 1 84 ? -2.061 7.973 6.205 1.00 92.81 84 LEU A C 1
ATOM 657 O O . LEU A 1 84 ? -1.583 8.443 5.173 1.00 92.81 84 LEU A O 1
ATOM 661 N N . ILE A 1 85 ? -1.758 6.752 6.649 1.00 92.62 85 ILE A N 1
ATOM 662 C CA . ILE A 1 85 ? -0.839 5.855 5.948 1.00 92.62 85 ILE A CA 1
ATOM 663 C C . ILE A 1 85 ? -1.383 5.465 4.574 1.00 92.62 85 ILE A C 1
ATOM 665 O O . ILE A 1 85 ? -0.648 5.510 3.587 1.00 92.62 85 ILE A O 1
ATOM 669 N N . SER A 1 86 ? -2.666 5.113 4.486 1.00 93.88 86 SER A N 1
ATOM 670 C CA . SER A 1 86 ? -3.276 4.718 3.213 1.00 93.88 86 SER A CA 1
ATOM 671 C C . SER A 1 86 ? -3.282 5.868 2.210 1.00 93.88 86 SER A C 1
ATOM 673 O O . SER A 1 86 ? -2.985 5.658 1.036 1.00 93.88 86 SER A O 1
ATOM 675 N N . LEU A 1 87 ? -3.554 7.092 2.672 1.00 95.31 87 LEU A N 1
ATOM 676 C CA . LEU A 1 87 ? -3.489 8.291 1.840 1.00 95.31 87 LEU A CA 1
ATOM 677 C C . LEU A 1 87 ? -2.060 8.573 1.362 1.00 95.31 87 LEU A C 1
ATOM 679 O O . LEU A 1 87 ? -1.850 8.834 0.178 1.00 95.31 87 LEU A O 1
ATOM 683 N N . LEU A 1 88 ? -1.078 8.491 2.266 1.00 95.62 88 LEU A N 1
ATOM 684 C CA . LEU A 1 88 ? 0.329 8.689 1.931 1.00 95.62 88 LEU A CA 1
ATOM 685 C C . LEU A 1 88 ? 0.777 7.712 0.837 1.00 95.62 88 LEU A C 1
ATOM 687 O O . LEU A 1 88 ? 1.335 8.139 -0.174 1.00 95.62 88 LEU A O 1
ATOM 691 N N . TYR A 1 89 ? 0.488 6.417 0.993 1.00 95.06 89 TYR A N 1
ATOM 692 C CA . TYR A 1 89 ? 0.852 5.425 -0.018 1.00 95.06 89 TYR A CA 1
ATOM 693 C C . TYR A 1 89 ? 0.068 5.582 -1.316 1.00 95.06 89 TYR A C 1
ATOM 695 O O . TYR A 1 89 ? 0.660 5.414 -2.377 1.00 95.06 89 TYR A O 1
ATOM 703 N N . ALA A 1 90 ? -1.208 5.975 -1.278 1.00 95.38 90 ALA A N 1
ATOM 704 C CA . ALA A 1 90 ? -1.942 6.294 -2.501 1.00 95.38 90 ALA A CA 1
ATOM 705 C C . ALA A 1 90 ? -1.231 7.403 -3.301 1.00 95.38 90 ALA A C 1
ATOM 707 O O . ALA A 1 90 ? -1.012 7.256 -4.502 1.00 95.38 90 ALA A O 1
ATOM 708 N N . ILE A 1 91 ? -0.777 8.474 -2.645 1.00 95.75 91 ILE A N 1
ATOM 709 C CA . ILE A 1 91 ? -0.032 9.553 -3.312 1.00 95.75 91 ILE A CA 1
ATOM 710 C C . ILE A 1 91 ? 1.309 9.040 -3.865 1.00 95.75 91 ILE A C 1
ATOM 712 O O . ILE A 1 91 ? 1.648 9.314 -5.017 1.00 95.75 91 ILE A O 1
ATOM 716 N N . LEU A 1 92 ? 2.064 8.263 -3.084 1.00 94.94 92 LEU A N 1
ATOM 717 C CA . LEU A 1 92 ? 3.359 7.727 -3.519 1.00 94.94 92 LEU A CA 1
ATOM 718 C C . LEU A 1 92 ? 3.230 6.751 -4.699 1.00 94.94 92 LEU A C 1
ATOM 720 O O . LEU A 1 92 ? 4.030 6.802 -5.637 1.00 94.94 92 LEU A O 1
ATOM 724 N N . TYR A 1 93 ? 2.206 5.894 -4.702 1.00 94.75 93 TYR A N 1
ATOM 725 C CA . TYR A 1 93 ? 1.927 5.011 -5.834 1.00 94.75 93 TYR A CA 1
ATOM 726 C C . TYR A 1 93 ? 1.436 5.788 -7.054 1.00 94.75 93 TYR A C 1
ATOM 728 O O . TYR A 1 93 ? 1.839 5.452 -8.163 1.00 94.75 93 TYR A O 1
ATOM 736 N N . PHE A 1 94 ? 0.670 6.868 -6.876 1.00 95.25 94 PHE A N 1
ATOM 737 C CA . PHE A 1 94 ? 0.298 7.757 -7.979 1.00 95.25 94 PHE A CA 1
ATOM 738 C C . PHE A 1 94 ? 1.528 8.372 -8.664 1.00 95.25 94 PHE A C 1
ATOM 740 O O . PHE A 1 94 ? 1.657 8.316 -9.888 1.00 95.25 94 PHE A O 1
ATOM 747 N N . ILE A 1 95 ? 2.485 8.873 -7.879 1.00 93.94 95 ILE A N 1
ATOM 748 C CA . ILE A 1 95 ? 3.767 9.375 -8.400 1.00 93.94 95 ILE A CA 1
ATOM 749 C C . ILE A 1 95 ? 4.545 8.246 -9.095 1.00 93.94 95 ILE A C 1
ATOM 751 O O . ILE A 1 95 ? 5.088 8.437 -10.183 1.00 93.94 95 ILE A O 1
ATOM 755 N N . SER A 1 96 ? 4.557 7.047 -8.507 1.00 93.19 96 SER A N 1
ATOM 756 C CA . SER A 1 96 ? 5.244 5.876 -9.069 1.00 93.19 96 SER A CA 1
ATOM 757 C C . SER A 1 96 ? 4.676 5.451 -10.427 1.00 93.19 96 SER A C 1
ATOM 759 O O . SER A 1 96 ? 5.445 5.081 -11.310 1.00 93.19 96 SER A O 1
ATOM 761 N N . ILE A 1 97 ? 3.357 5.557 -10.639 1.00 93.50 97 ILE A N 1
ATOM 762 C CA . ILE A 1 97 ? 2.724 5.311 -11.947 1.00 93.50 97 ILE A CA 1
ATOM 763 C C . ILE A 1 97 ? 3.308 6.257 -12.999 1.00 93.50 97 ILE A C 1
ATOM 765 O O . ILE A 1 97 ? 3.691 5.813 -14.081 1.00 93.50 97 ILE A O 1
ATOM 769 N N . TRP A 1 98 ? 3.430 7.547 -12.674 1.00 90.94 98 TRP A N 1
ATOM 770 C CA . TRP A 1 98 ? 3.972 8.543 -13.598 1.00 90.94 98 TRP A CA 1
ATOM 771 C C . TRP A 1 98 ? 5.424 8.243 -13.989 1.00 90.94 98 TRP A C 1
ATOM 773 O O . TRP A 1 98 ? 5.782 8.327 -15.168 1.00 90.94 98 TRP A O 1
ATOM 783 N N . ILE A 1 99 ? 6.237 7.826 -13.012 1.00 89.88 99 ILE A N 1
ATOM 784 C CA . ILE A 1 99 ? 7.628 7.412 -13.230 1.00 89.88 99 ILE A CA 1
ATOM 785 C C . ILE A 1 99 ? 7.688 6.159 -14.110 1.00 89.88 99 ILE A C 1
ATOM 787 O O . ILE A 1 99 ? 8.497 6.123 -15.030 1.00 89.88 99 ILE A O 1
ATOM 791 N N . CYS A 1 100 ? 6.822 5.162 -13.898 1.00 88.69 100 CYS A N 1
ATOM 792 C CA . CYS A 1 100 ? 6.773 3.967 -14.748 1.00 88.69 100 CYS A CA 1
ATOM 793 C C . CYS A 1 100 ? 6.420 4.301 -16.205 1.00 88.69 100 CYS A C 1
ATOM 795 O O . CYS A 1 100 ? 7.060 3.786 -17.122 1.00 88.69 100 CYS A O 1
ATOM 797 N N . VAL A 1 101 ? 5.442 5.187 -16.428 1.00 87.50 101 VAL A N 1
ATOM 798 C CA . VAL A 1 101 ? 5.028 5.611 -17.778 1.00 87.50 101 VAL A CA 1
ATOM 799 C C . VAL A 1 101 ? 6.173 6.310 -18.514 1.00 87.50 101 VAL A C 1
ATOM 801 O O . VAL A 1 101 ? 6.426 6.012 -19.678 1.00 87.50 101 VAL A O 1
ATOM 804 N N . HIS A 1 102 ? 6.911 7.195 -17.838 1.00 85.81 102 HIS A N 1
ATOM 805 C CA . HIS A 1 102 ? 8.056 7.884 -18.444 1.00 85.81 102 HIS A CA 1
ATOM 806 C C . HIS A 1 102 ? 9.280 6.970 -18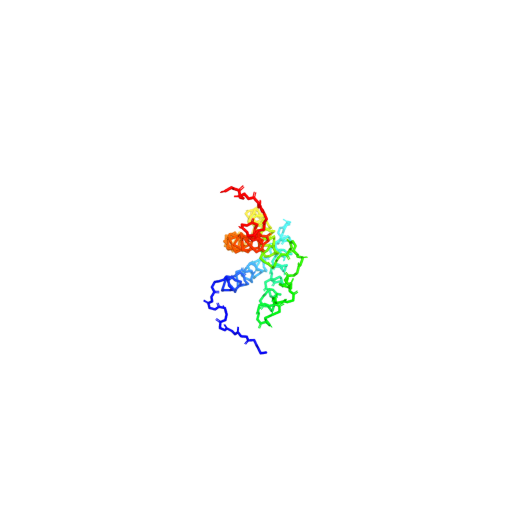.575 1.00 85.81 102 HIS A C 1
ATOM 808 O O . HIS A 1 102 ? 10.007 7.048 -19.563 1.00 85.81 102 HIS A O 1
ATOM 814 N N . GLY A 1 103 ? 9.483 6.073 -17.610 1.00 77.00 103 GLY A N 1
ATOM 815 C CA . GLY A 1 103 ? 10.570 5.099 -17.576 1.00 77.00 103 GLY A CA 1
ATOM 816 C C . GLY A 1 103 ? 10.508 4.083 -18.715 1.00 77.00 103 GLY A C 1
ATOM 817 O O . GLY A 1 103 ? 11.550 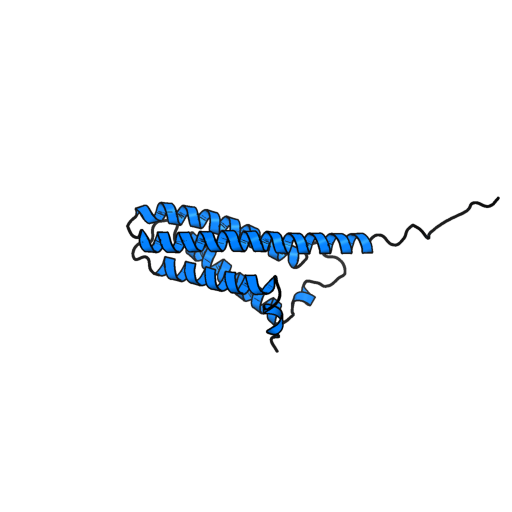3.671 -19.227 1.00 77.00 103 GLY A O 1
ATOM 818 N N . ALA A 1 104 ? 9.303 3.738 -19.181 1.00 75.88 104 ALA A N 1
ATOM 819 C CA . ALA A 1 104 ? 9.112 2.844 -20.319 1.00 75.88 104 ALA A CA 1
ATOM 820 C C . ALA A 1 104 ? 9.811 3.348 -21.599 1.00 75.88 104 ALA A C 1
ATOM 822 O O . ALA A 1 104 ? 10.314 2.536 -22.372 1.00 75.88 104 ALA A O 1
ATOM 823 N N . ASN A 1 105 ? 9.945 4.665 -21.786 1.00 80.31 105 ASN A N 1
ATOM 824 C CA . ASN A 1 105 ? 10.592 5.249 -22.967 1.00 80.31 105 ASN A CA 1
ATOM 825 C C . ASN A 1 105 ? 12.114 4.998 -23.040 1.00 80.31 105 ASN A C 1
ATOM 827 O O . ASN A 1 105 ? 12.716 5.238 -24.082 1.00 80.31 105 ASN A O 1
ATOM 831 N N . TYR A 1 106 ? 12.740 4.496 -21.968 1.00 74.81 106 TYR A N 1
ATOM 832 C CA . TYR A 1 106 ? 14.194 4.293 -21.867 1.00 74.81 106 TYR A CA 1
ATOM 833 C C . TYR A 1 106 ? 14.663 2.856 -22.169 1.00 74.81 106 TYR A C 1
ATOM 835 O O . TYR A 1 106 ? 15.818 2.522 -21.923 1.00 74.81 106 TYR A O 1
ATOM 843 N N . GLY A 1 107 ? 13.794 1.995 -22.712 1.00 66.25 107 GLY A N 1
ATOM 844 C CA . GLY A 1 107 ? 14.204 0.719 -23.326 1.00 66.25 107 GLY A CA 1
ATOM 845 C C . GLY A 1 107 ? 13.797 -0.561 -22.589 1.00 66.25 107 GLY A C 1
ATOM 846 O O . GLY A 1 107 ? 13.882 -1.634 -23.173 1.00 66.25 107 GLY A O 1
ATOM 847 N N . SER A 1 108 ? 13.274 -0.477 -21.360 1.00 74.44 108 SER A N 1
ATOM 848 C CA . SER A 1 108 ? 12.717 -1.630 -20.623 1.00 74.44 108 SER A CA 1
ATOM 849 C C . SER A 1 108 ? 11.187 -1.544 -20.513 1.00 74.44 108 SER A C 1
ATOM 851 O O . SER A 1 108 ? 10.612 -1.648 -19.425 1.00 74.44 108 SER A O 1
ATOM 853 N N . THR A 1 109 ? 10.530 -1.320 -21.656 1.00 79.81 109 THR A N 1
ATOM 854 C CA . THR A 1 109 ? 9.086 -1.042 -21.786 1.00 79.81 109 THR A CA 1
ATOM 855 C C . THR A 1 109 ? 8.202 -2.084 -21.102 1.00 79.81 109 THR A C 1
ATOM 857 O O . THR A 1 109 ? 7.228 -1.725 -20.447 1.00 79.81 109 THR A O 1
ATOM 860 N N . THR A 1 110 ? 8.546 -3.369 -21.209 1.00 84.50 110 THR A N 1
ATOM 861 C CA . THR A 1 110 ? 7.760 -4.474 -20.643 1.00 84.50 110 THR A CA 1
ATOM 862 C C . THR A 1 110 ? 7.821 -4.499 -19.117 1.00 84.50 110 THR A C 1
ATOM 864 O O . THR A 1 110 ? 6.775 -4.524 -18.473 1.00 84.50 110 THR A O 1
ATOM 867 N N . ALA A 1 111 ? 9.016 -4.422 -18.523 1.00 85.19 111 ALA A N 1
ATOM 868 C CA . ALA A 1 111 ? 9.177 -4.435 -17.068 1.00 85.19 111 ALA A CA 1
ATOM 869 C C . ALA A 1 111 ? 8.525 -3.206 -16.409 1.00 85.19 111 ALA A C 1
ATOM 871 O O . ALA A 1 111 ? 7.778 -3.353 -15.442 1.00 85.19 111 ALA A O 1
ATOM 872 N N . PHE A 1 112 ? 8.723 -2.006 -16.972 1.00 86.06 112 PHE A N 1
ATOM 873 C CA . PHE A 1 112 ? 8.088 -0.785 -16.457 1.00 86.06 112 PHE A CA 1
ATOM 874 C C . PHE A 1 112 ? 6.586 -0.721 -16.735 1.00 86.06 112 PHE A C 1
ATOM 876 O O . PHE A 1 112 ? 5.850 -0.180 -15.914 1.00 86.06 112 PHE A O 1
ATOM 883 N N . GLY A 1 113 ? 6.109 -1.311 -17.833 1.00 87.00 113 GLY A N 1
ATOM 884 C CA . GLY A 1 113 ? 4.678 -1.459 -18.097 1.00 87.00 113 GLY A CA 1
ATOM 885 C C . GLY A 1 113 ? 3.996 -2.350 -17.057 1.00 87.00 113 GLY A C 1
ATOM 886 O O . GLY A 1 113 ? 2.977 -1.964 -16.484 1.00 87.00 113 GLY A O 1
ATOM 887 N N . VAL A 1 114 ? 4.597 -3.504 -16.746 1.00 89.62 114 VAL A N 1
ATOM 888 C CA . VAL A 1 114 ? 4.096 -4.426 -15.713 1.00 89.62 114 VAL A CA 1
ATOM 889 C C . VAL A 1 114 ? 4.178 -3.793 -14.320 1.00 89.62 114 VAL A C 1
ATOM 891 O O . VAL A 1 114 ? 3.205 -3.841 -13.568 1.00 89.62 114 VAL A O 1
ATOM 894 N N . ALA A 1 115 ? 5.293 -3.139 -13.984 1.00 89.44 115 ALA A N 1
ATOM 895 C CA . ALA A 1 115 ? 5.430 -2.415 -12.722 1.00 89.44 115 ALA A CA 1
ATOM 896 C C . ALA A 1 115 ? 4.399 -1.285 -12.599 1.00 89.44 115 ALA A C 1
ATOM 898 O O . ALA A 1 115 ? 3.752 -1.149 -11.565 1.00 89.44 115 ALA A O 1
ATOM 899 N N . GLY A 1 116 ? 4.188 -0.508 -13.666 1.00 90.38 116 GLY A N 1
ATOM 900 C CA . GLY A 1 116 ? 3.165 0.533 -13.730 1.00 90.38 116 GLY A CA 1
ATOM 901 C C . GLY A 1 116 ? 1.762 -0.017 -13.486 1.00 90.38 116 GLY A C 1
ATOM 902 O O . GLY A 1 116 ? 1.024 0.541 -12.678 1.00 90.38 116 GLY A O 1
ATOM 903 N N . PHE A 1 117 ? 1.419 -1.153 -14.098 1.00 92.75 117 PHE A N 1
ATOM 904 C CA . PHE A 1 117 ? 0.144 -1.830 -13.866 1.00 92.75 117 PHE A CA 1
ATOM 905 C C . PHE A 1 117 ? -0.050 -2.228 -12.394 1.00 92.75 117 PHE A C 1
ATOM 907 O O . PHE A 1 117 ? -1.093 -1.938 -11.805 1.00 92.75 117 PHE A O 1
ATOM 914 N N . PHE A 1 118 ? 0.961 -2.819 -11.752 1.00 93.25 118 PHE A N 1
ATOM 915 C CA . PHE A 1 118 ? 0.869 -3.148 -10.327 1.00 93.25 118 PHE A CA 1
ATOM 916 C C . PHE A 1 118 ? 0.865 -1.911 -9.419 1.00 93.25 118 PHE A C 1
ATOM 918 O O . PHE A 1 118 ? 0.201 -1.926 -8.381 1.00 93.25 118 PHE A O 1
ATOM 925 N N . CYS A 1 119 ? 1.532 -0.818 -9.800 1.00 93.56 119 CYS A N 1
ATOM 926 C CA . CYS A 1 119 ? 1.411 0.465 -9.106 1.00 93.56 119 CYS A CA 1
ATOM 927 C C . CYS A 1 119 ? -0.021 1.020 -9.189 1.00 93.56 119 CYS A C 1
ATOM 929 O O . CYS A 1 119 ? -0.527 1.513 -8.184 1.00 93.56 119 CYS A O 1
ATOM 931 N N . VAL A 1 120 ? -0.704 0.883 -10.335 1.00 95.12 120 VAL A N 1
ATOM 932 C CA . VAL A 1 120 ? -2.126 1.251 -10.492 1.00 95.12 120 VAL A CA 1
ATOM 933 C C . VAL A 1 120 ? -3.017 0.407 -9.581 1.00 95.12 120 VAL A C 1
ATOM 935 O O . VAL A 1 120 ? -3.878 0.951 -8.891 1.00 95.12 120 VAL A O 1
ATOM 938 N N . ILE A 1 121 ? -2.800 -0.911 -9.529 1.00 94.44 121 ILE A N 1
ATOM 939 C CA . ILE A 1 121 ? -3.546 -1.786 -8.615 1.00 94.44 121 ILE A CA 1
ATOM 940 C C . ILE A 1 121 ? -3.338 -1.338 -7.166 1.00 94.44 121 ILE A C 1
ATOM 942 O O . ILE A 1 121 ? -4.315 -1.111 -6.457 1.00 94.44 121 ILE A O 1
ATOM 946 N N . ASN A 1 122 ? -2.086 -1.156 -6.733 1.00 93.31 122 ASN A N 1
ATOM 947 C CA . ASN A 1 122 ? -1.791 -0.705 -5.372 1.00 93.31 122 ASN A CA 1
ATOM 948 C C . ASN A 1 122 ? -2.443 0.646 -5.069 1.00 93.31 122 ASN A C 1
ATOM 950 O O . ASN A 1 122 ? -3.049 0.789 -4.012 1.00 93.31 122 ASN A O 1
ATOM 954 N N . PHE A 1 123 ? -2.396 1.601 -6.002 1.00 95.81 123 PHE A N 1
ATOM 955 C CA . PHE A 1 123 ? -3.068 2.890 -5.855 1.00 95.81 123 PHE A CA 1
ATOM 956 C C . PHE A 1 123 ? -4.551 2.719 -5.513 1.00 95.81 123 PHE A C 1
ATOM 958 O O . PHE A 1 123 ? -5.003 3.241 -4.495 1.00 95.81 123 PHE A O 1
ATOM 965 N N . PHE A 1 124 ? -5.296 1.942 -6.304 1.00 95.94 124 PHE A N 1
ATOM 966 C CA . PHE A 1 124 ? -6.723 1.725 -6.056 1.00 95.94 124 PHE A CA 1
ATOM 967 C C . PHE A 1 124 ? -6.997 0.960 -4.763 1.00 95.94 124 PHE A C 1
ATOM 969 O O . PHE A 1 124 ? -7.955 1.284 -4.061 1.00 95.94 124 PHE A O 1
ATOM 976 N N . VAL A 1 125 ? -6.168 -0.026 -4.418 1.00 94.00 125 VAL A N 1
ATOM 977 C CA . VAL A 1 125 ? -6.344 -0.781 -3.172 1.00 94.00 125 VAL A CA 1
ATOM 978 C C . VAL A 1 125 ? -6.067 0.108 -1.953 1.00 94.00 125 VAL A C 1
ATOM 980 O O . VAL A 1 125 ? -6.842 0.063 -0.999 1.00 94.00 125 VAL A O 1
ATOM 983 N N . TYR A 1 126 ? -5.049 0.976 -1.986 1.00 94.25 126 TYR A N 1
ATOM 984 C CA . TYR A 1 126 ? -4.806 1.965 -0.927 1.00 94.25 126 TYR A CA 1
ATOM 985 C C . TYR A 1 126 ? -5.924 3.011 -0.835 1.00 94.25 126 TYR A C 1
ATOM 987 O O . TYR A 1 126 ? -6.329 3.368 0.270 1.00 94.25 126 TYR A O 1
ATOM 995 N N . LEU A 1 127 ? -6.485 3.449 -1.966 1.00 94.69 127 LEU A N 1
ATOM 996 C CA . LEU A 1 127 ? -7.647 4.347 -2.005 1.00 94.69 127 LEU A CA 1
ATOM 997 C C . LEU A 1 127 ? -8.891 3.697 -1.385 1.00 94.69 127 LEU A C 1
ATOM 999 O O . LEU A 1 127 ? -9.598 4.309 -0.586 1.00 94.69 127 LEU A O 1
ATOM 1003 N N . TYR A 1 128 ? -9.138 2.431 -1.711 1.00 93.44 128 TYR A N 1
ATOM 1004 C CA . TYR A 1 128 ? -10.207 1.650 -1.102 1.00 93.44 128 TYR A CA 1
ATOM 1005 C C . TYR A 1 128 ? -9.982 1.471 0.405 1.00 93.44 128 TYR A C 1
ATOM 1007 O O . TYR A 1 128 ? -10.907 1.665 1.194 1.00 93.44 128 TYR A O 1
ATOM 1015 N N . ASN A 1 129 ? -8.747 1.174 0.820 1.00 92.31 129 ASN A N 1
ATOM 1016 C CA . ASN A 1 129 ? -8.385 1.046 2.229 1.00 92.31 129 ASN A CA 1
ATOM 1017 C C . ASN A 1 129 ? -8.602 2.362 2.995 1.00 92.31 129 ASN A C 1
ATOM 1019 O O . ASN A 1 129 ? -9.186 2.359 4.077 1.00 92.31 129 ASN A O 1
ATOM 1023 N N . PHE A 1 130 ? -8.226 3.495 2.397 1.00 93.25 130 PHE A N 1
ATOM 1024 C CA . PHE A 1 130 ? -8.505 4.829 2.926 1.00 93.25 130 PHE A CA 1
ATOM 1025 C C . PHE A 1 130 ? -10.007 5.041 3.163 1.00 93.25 130 PHE A C 1
ATOM 1027 O O . PHE A 1 130 ? -10.403 5.443 4.258 1.00 93.25 130 PHE A O 1
ATOM 1034 N N . PHE A 1 131 ? -10.858 4.710 2.183 1.00 94.00 131 PHE A N 1
ATOM 1035 C CA . PHE A 1 131 ? -12.310 4.843 2.330 1.00 94.00 131 PHE A CA 1
ATOM 1036 C C . PHE A 1 131 ? -12.910 3.910 3.387 1.00 94.00 131 PHE A C 1
ATOM 1038 O O . PHE A 1 131 ? -13.871 4.284 4.059 1.00 94.00 131 PHE A O 1
ATOM 1045 N N . LEU A 1 132 ? -12.358 2.711 3.571 1.00 91.50 132 LEU A N 1
ATOM 1046 C CA . LEU A 1 132 ? -12.798 1.823 4.644 1.00 91.50 132 LEU A CA 1
ATOM 1047 C C . LEU A 1 132 ? -12.452 2.402 6.018 1.00 91.50 132 LEU A C 1
ATOM 1049 O O . LEU A 1 132 ? -13.333 2.548 6.867 1.00 91.50 132 LEU A O 1
ATOM 1053 N N . TYR A 1 133 ? -11.193 2.780 6.236 1.00 90.25 133 TYR A N 1
ATOM 1054 C CA . TYR A 1 133 ? -10.757 3.266 7.543 1.00 90.25 133 TYR A CA 1
ATOM 1055 C C . TYR A 1 133 ? -11.327 4.644 7.890 1.00 90.25 133 TYR A C 1
ATOM 1057 O O . TYR A 1 133 ? -11.615 4.886 9.060 1.00 90.25 133 TYR A O 1
ATOM 1065 N N . ILE A 1 134 ? -11.598 5.520 6.913 1.00 91.62 134 ILE A N 1
ATOM 1066 C CA . ILE A 1 134 ? -12.274 6.796 7.196 1.00 91.62 134 ILE A CA 1
ATOM 1067 C C . ILE A 1 134 ? -13.727 6.575 7.630 1.00 91.62 134 ILE A C 1
ATOM 1069 O O . ILE A 1 134 ? -14.211 7.272 8.518 1.00 91.62 134 ILE A O 1
ATOM 1073 N N . GLN A 1 135 ? -14.425 5.581 7.070 1.00 89.94 135 GLN A N 1
ATOM 1074 C CA . GLN A 1 135 ? -15.773 5.222 7.519 1.00 89.94 135 GLN A CA 1
ATOM 1075 C C . GLN A 1 135 ? -15.766 4.665 8.941 1.00 89.94 135 GLN A C 1
ATOM 1077 O O . GLN A 1 135 ? -16.630 5.034 9.738 1.00 89.94 135 GLN A O 1
ATOM 1082 N N . ILE A 1 136 ? -14.798 3.802 9.262 1.00 88.25 136 ILE A N 1
ATOM 1083 C CA . ILE A 1 136 ? -14.615 3.270 10.618 1.00 88.25 136 ILE A CA 1
ATOM 1084 C C . ILE A 1 136 ? -14.333 4.423 11.585 1.00 88.25 136 ILE A C 1
ATOM 1086 O O . ILE A 1 136 ? -15.041 4.576 12.576 1.00 88.25 136 ILE A O 1
ATOM 1090 N N . TRP A 1 137 ? -13.392 5.300 11.243 1.00 89.25 137 TRP A N 1
ATOM 1091 C CA . TRP A 1 137 ? -13.045 6.468 12.045 1.00 89.25 137 TRP A CA 1
ATOM 1092 C C . TRP A 1 137 ? -14.234 7.414 12.272 1.00 89.25 137 TRP A C 1
ATOM 1094 O O . TRP A 1 137 ? -14.484 7.845 13.395 1.00 89.25 137 TRP A O 1
ATOM 1104 N N . MET A 1 138 ? -15.036 7.695 11.240 1.00 88.25 138 MET A N 1
ATOM 1105 C CA . MET A 1 138 ? -16.251 8.505 11.392 1.00 88.25 138 MET A CA 1
ATOM 1106 C C . MET A 1 138 ? -17.268 7.861 12.344 1.00 88.25 138 MET A C 1
ATOM 1108 O O . MET A 1 138 ? -17.947 8.579 13.078 1.00 88.25 138 MET A O 1
ATOM 1112 N N . ARG A 1 139 ? -17.393 6.526 12.350 1.00 86.50 139 ARG A N 1
ATOM 1113 C CA . ARG A 1 139 ? -18.258 5.810 13.304 1.00 86.50 139 ARG A CA 1
ATOM 1114 C C . ARG A 1 139 ? -17.707 5.894 14.726 1.00 86.50 139 ARG A C 1
ATOM 1116 O O . ARG A 1 139 ? -18.478 6.184 15.633 1.00 86.50 139 ARG A O 1
ATOM 1123 N N . GLU A 1 140 ? -16.399 5.715 14.907 1.00 84.56 140 GLU A N 1
ATOM 1124 C CA . GLU A 1 140 ? -15.728 5.887 16.205 1.00 84.56 140 GLU A CA 1
ATOM 1125 C C . GLU A 1 140 ? -15.975 7.289 16.779 1.00 84.56 140 GLU A C 1
ATOM 1127 O O . GLU A 1 140 ? -16.353 7.423 17.940 1.00 84.56 140 GLU A O 1
ATOM 1132 N N . MET A 1 141 ? -15.839 8.332 15.952 1.00 83.31 141 MET A N 1
ATOM 1133 C CA . MET A 1 141 ? -16.063 9.719 16.373 1.00 83.31 141 MET A CA 1
ATOM 1134 C C . MET A 1 141 ? -17.521 10.001 16.752 1.00 83.31 141 MET A C 1
ATOM 1136 O O . MET A 1 141 ? -17.771 10.756 17.689 1.00 83.31 141 MET A O 1
ATOM 1140 N N . ARG A 1 142 ? -18.497 9.382 16.072 1.00 82.50 142 ARG A N 1
ATOM 1141 C CA . ARG A 1 142 ? -19.918 9.494 16.455 1.00 82.50 142 ARG A CA 1
ATOM 1142 C C . ARG A 1 142 ? -20.182 8.874 17.823 1.00 82.50 142 ARG A C 1
ATOM 1144 O O . ARG A 1 142 ? -20.745 9.545 18.678 1.00 82.50 142 ARG A O 1
ATOM 1151 N N . VAL A 1 143 ? -19.707 7.648 18.047 1.00 81.19 143 VAL A N 1
ATOM 1152 C CA . VAL A 1 143 ? -19.868 6.953 19.336 1.00 81.19 143 VAL A CA 1
ATOM 1153 C C . VAL A 1 143 ? -19.183 7.725 20.466 1.00 81.19 143 VAL A C 1
ATOM 1155 O O . VAL A 1 143 ? -19.751 7.873 21.545 1.00 81.19 143 VAL A O 1
ATOM 1158 N N . ALA A 1 144 ? -17.989 8.273 20.221 1.00 76.50 144 ALA A N 1
ATOM 1159 C CA . ALA A 1 144 ? -17.288 9.094 21.205 1.00 76.50 144 ALA A CA 1
ATOM 1160 C C . ALA A 1 144 ? -18.073 10.371 21.568 1.00 76.50 144 ALA A C 1
ATOM 1162 O O . ALA A 1 144 ? -18.155 10.724 22.743 1.00 76.50 144 ALA A O 1
ATOM 1163 N N . ASN A 1 145 ? -18.692 11.036 20.586 1.00 74.38 145 ASN A N 1
ATOM 1164 C CA . ASN A 1 145 ? -19.507 12.234 20.821 1.00 74.38 145 ASN A CA 1
ATOM 1165 C C . ASN A 1 145 ? -20.809 11.927 21.583 1.00 74.38 145 ASN A C 1
ATOM 1167 O O . ASN A 1 145 ? -21.206 12.705 22.452 1.00 74.38 145 ASN A O 1
ATOM 1171 N N . GLU A 1 146 ? -21.449 10.789 21.304 1.00 74.06 146 GLU A N 1
ATOM 1172 C CA . GLU A 1 146 ? -22.640 10.319 22.031 1.00 74.06 146 GLU A CA 1
ATOM 1173 C C . GLU A 1 146 ? -22.321 9.980 23.500 1.00 74.06 146 GLU A C 1
ATOM 1175 O O . GLU A 1 146 ? -23.126 10.239 24.387 1.00 74.06 146 GLU A O 1
ATOM 1180 N N . GLN A 1 147 ? -21.120 9.474 23.797 1.00 63.97 147 GLN A N 1
ATOM 1181 C CA . GLN A 1 147 ? -20.685 9.195 25.175 1.00 63.97 147 GLN A CA 1
ATOM 1182 C C . GLN A 1 147 ? -20.294 10.459 25.964 1.00 63.97 147 GLN A C 1
ATOM 1184 O O . GLN A 1 147 ? -20.379 10.469 27.192 1.00 63.97 147 GLN A O 1
ATOM 1189 N N . MET A 1 148 ? -19.867 11.529 25.280 1.00 56.91 148 MET A N 1
ATOM 1190 C CA . MET A 1 148 ? -19.524 12.827 25.887 1.00 56.91 148 MET A CA 1
ATOM 1191 C C . MET A 1 148 ? -20.728 13.748 26.104 1.00 56.91 148 MET A C 1
ATOM 1193 O O . MET A 1 148 ? -20.571 14.813 26.699 1.00 56.91 148 MET A O 1
ATOM 1197 N N . THR A 1 149 ? -21.918 13.350 25.657 1.00 51.84 149 THR A N 1
ATOM 1198 C CA . THR A 1 149 ? -23.183 13.950 26.084 1.00 51.84 149 THR A CA 1
ATOM 1199 C C . THR A 1 149 ? -23.742 13.102 27.226 1.00 51.84 149 THR A C 1
ATOM 1201 O O . THR A 1 149 ? -24.617 12.268 26.999 1.00 51.84 149 THR A O 1
ATOM 1204 N N . PRO A 1 150 ? -23.272 13.267 28.485 1.00 47.84 150 PRO A N 1
ATOM 1205 C CA . PRO A 1 150 ? -24.095 12.822 29.590 1.00 47.84 150 PRO A CA 1
ATOM 1206 C C . PRO A 1 150 ? -25.398 13.597 29.443 1.00 47.84 150 PRO A C 1
ATOM 1208 O O . PRO A 1 150 ? -25.376 14.822 29.354 1.00 47.84 150 PRO A O 1
ATOM 1211 N N . THR A 1 151 ? -26.505 12.874 29.341 1.00 49.78 151 THR A N 1
ATOM 1212 C CA . THR A 1 151 ? -27.867 13.320 29.633 1.00 49.78 151 THR A CA 1
ATOM 1213 C C . THR A 1 151 ? -27.895 14.567 30.529 1.00 49.78 151 THR A C 1
ATOM 1215 O O . THR A 1 151 ? -28.010 14.469 31.748 1.00 49.78 151 THR A O 1
ATOM 1218 N N . PHE A 1 152 ? -27.834 15.751 29.917 1.00 47.09 152 PHE A N 1
ATOM 1219 C CA . PHE A 1 152 ? -28.266 17.013 30.516 1.00 47.09 152 PHE A CA 1
ATOM 1220 C C . PHE A 1 152 ? -29.801 17.111 30.491 1.00 47.09 152 PHE A C 1
ATOM 1222 O O . PHE A 1 152 ? -30.357 18.137 30.854 1.00 47.09 152 PHE A O 1
ATOM 1229 N N . GLU A 1 153 ? -30.503 16.038 30.113 1.00 48.66 153 GLU A N 1
ATOM 1230 C CA . GLU A 1 153 ? -31.959 15.931 30.235 1.00 48.66 153 GLU A CA 1
ATOM 1231 C C . GLU A 1 153 ? -32.445 15.604 31.655 1.00 48.66 153 GLU A C 1
ATOM 1233 O O . GLU A 1 153 ? -33.637 15.710 31.906 1.00 48.66 153 GLU A O 1
ATOM 1238 N N . ASN A 1 154 ? -31.563 15.277 32.611 1.00 51.81 154 ASN A N 1
ATOM 1239 C CA . ASN A 1 154 ? -31.985 14.918 33.977 1.00 51.81 154 ASN A CA 1
ATOM 1240 C C . ASN A 1 154 ? -31.379 15.777 35.099 1.00 51.81 154 ASN A C 1
ATOM 1242 O O . ASN A 1 154 ? -31.467 15.402 36.268 1.00 51.81 154 ASN A O 1
ATOM 1246 N N . ALA A 1 155 ? -30.788 16.935 34.793 1.00 48.25 155 ALA A N 1
ATOM 1247 C CA . ALA A 1 155 ? -30.213 17.806 35.815 1.00 48.25 155 ALA A CA 1
ATOM 1248 C C . ALA A 1 155 ? -30.792 19.233 35.765 1.00 48.25 155 ALA A C 1
ATOM 1250 O O . ALA A 1 155 ? -30.275 20.082 35.048 1.00 48.25 155 ALA A O 1
ATOM 1251 N N . VAL A 1 156 ? -31.758 19.472 36.675 1.00 49.44 156 VAL A N 1
ATOM 1252 C CA . VAL A 1 156 ? -32.075 20.753 37.364 1.00 49.44 156 VAL A CA 1
ATOM 1253 C C . VAL A 1 156 ? -32.959 21.743 36.556 1.00 49.44 156 VAL A C 1
ATOM 1255 O O . VAL A 1 156 ? -32.632 22.061 35.428 1.00 49.44 156 VAL A O 1
ATOM 1258 N N . SER A 1 157 ? -34.044 22.378 37.038 1.00 51.47 157 SER A N 1
ATOM 1259 C CA . SER A 1 157 ? -34.836 22.342 38.280 1.00 51.47 157 SER A CA 1
ATOM 1260 C C . SER A 1 157 ? -35.983 23.384 38.225 1.00 51.47 157 SER A C 1
ATOM 1262 O O . SER A 1 157 ? -35.931 24.308 37.423 1.00 51.47 157 SER A O 1
ATOM 1264 N N . TYR A 1 158 ? -36.926 23.272 39.174 1.00 47.88 158 TYR A N 1
ATOM 1265 C CA . TYR A 1 158 ? -37.894 24.263 39.694 1.00 47.88 158 TYR A CA 1
ATOM 1266 C C . TYR A 1 158 ? -38.956 24.852 38.751 1.00 47.88 158 TYR A C 1
ATOM 1268 O O . TYR A 1 158 ? -38.753 25.861 38.085 1.00 47.88 158 TYR A O 1
ATOM 1276 N N . GLY A 1 159 ? -40.168 24.307 38.871 1.00 43.91 159 GLY A N 1
ATOM 1277 C CA . GLY A 1 159 ? -41.398 24.939 38.403 1.00 43.91 159 GLY A CA 1
ATOM 1278 C C . GLY A 1 159 ? -42.630 24.347 39.080 1.00 43.91 159 GLY A C 1
ATOM 1279 O O . GLY A 1 159 ? -43.469 23.774 38.401 1.00 43.91 159 GLY A O 1
ATOM 1280 N N . ALA A 1 160 ? -42.714 24.459 40.412 1.00 39.25 160 ALA A N 1
ATOM 1281 C CA . ALA A 1 160 ? -44.018 24.587 41.065 1.00 39.25 160 ALA A CA 1
ATOM 1282 C C . ALA A 1 160 ? -44.685 25.856 40.502 1.00 39.25 160 ALA A C 1
ATOM 1284 O O . ALA A 1 160 ? -44.015 26.890 40.394 1.00 39.25 160 ALA A O 1
ATOM 1285 N N . PRO A 1 161 ? -45.929 25.745 40.026 1.00 46.38 161 PRO A N 1
ATOM 1286 C CA . PRO A 1 161 ? -47.086 26.053 40.868 1.00 46.38 161 PRO A CA 1
ATOM 1287 C C . PRO A 1 161 ? -48.148 24.947 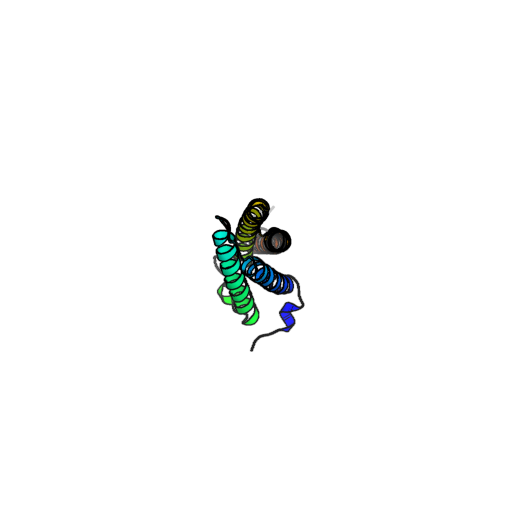40.917 1.00 46.38 161 PRO A C 1
ATOM 1289 O O . PRO A 1 161 ? -48.304 24.205 39.922 1.00 46.38 161 PRO A O 1
#

Secondary structure (DSSP, 8-state):
---GGGGGSTTHHHHHHHHHHHHHHHHHHHT-SS--TTHHHHHHHHHHHHHHHHHHHHHHHTTTHHHHT-TTS-S--HHHHHHHHHHHHHHHHHHHHHHHHHHGGGS-HHHHHHHHHHHHHHHHHHHHHHHHHHHHHHHHHHHHHHHT---TTSS------

Sequence (161 aa):
MMDWSRFGHRPDSVKIILLFATILVLLSTSAAIYQPVGTGIIWTTGILALTSNLLSILILGTGLEHIFASHKYRTITWSLFEVLISLLYAILYFISIWICVHGANYGSTTAFGVAGFFCVINFFVYLYNFFLYIQIWMREMRVANEQMTPTFENAVSYGAP

pLDDT: mean 80.97, std 14.7, range [39.25, 95.94]

Foldseek 3Di:
DFDPVPCVDPPNVLLVVLLVLLVQLVVLLVPFPDDDPPSVLSVVLSVVSNVVSVVVNVCVRVVVLVVQPVDDDDPDHPLNVLLVVLVVSLVSLVVLLVCLVVRLVVPRVPSSVSSSVSSVVSNVSSVVSNVVSVVVVVVVVVVVVVVVPDPPVPDDDDDDD

Radius of gyration: 21.88 Å; chains: 1; bounding box: 65×43×64 Å